Protein AF-A0A7C0V724-F1 (afdb_monomer_lite)

pLDDT: mean 87.98, std 12.03, range [35.66, 97.75]

Structure (mmCIF, N/CA/C/O backbone):
data_AF-A0A7C0V724-F1
#
_entry.id   AF-A0A7C0V724-F1
#
loop_
_atom_site.group_PDB
_atom_site.id
_atom_site.type_symbol
_atom_site.label_atom_id
_atom_site.label_alt_id
_atom_site.label_comp_id
_atom_site.label_asym_id
_atom_site.label_entity_id
_atom_site.label_seq_id
_atom_site.pdbx_PDB_ins_code
_atom_site.Cartn_x
_atom_site.Cartn_y
_atom_site.Cartn_z
_atom_site.occupancy
_atom_site.B_iso_or_equiv
_atom_site.auth_seq_id
_atom_site.auth_comp_id
_atom_site.auth_asym_id
_atom_site.auth_atom_id
_atom_site.pdbx_PDB_model_num
ATOM 1 N N . ALA A 1 1 ? -15.027 6.767 7.633 1.00 55.97 1 ALA A N 1
ATOM 2 C CA . ALA A 1 1 ? -15.268 7.762 6.544 1.00 55.97 1 ALA A CA 1
ATOM 3 C C . ALA A 1 1 ? -14.246 8.911 6.535 1.00 55.97 1 ALA A C 1
ATOM 5 O O . ALA A 1 1 ? -13.793 9.290 5.460 1.00 55.97 1 ALA A O 1
ATOM 6 N N . ALA A 1 2 ? -13.837 9.430 7.702 1.00 66.12 2 ALA A N 1
ATOM 7 C CA . ALA A 1 2 ? -12.858 10.520 7.811 1.00 66.12 2 ALA A CA 1
ATOM 8 C C . ALA A 1 2 ? -11.428 10.126 7.378 1.00 66.12 2 ALA A C 1
ATOM 10 O O . ALA A 1 2 ? -10.781 10.877 6.652 1.00 66.12 2 ALA A O 1
ATOM 11 N N . VAL A 1 3 ? -10.962 8.922 7.739 1.00 69.50 3 VAL A N 1
ATOM 12 C CA . VAL A 1 3 ? -9.601 8.444 7.414 1.00 69.50 3 VAL A CA 1
ATOM 13 C C . VAL A 1 3 ? -9.356 8.377 5.900 1.00 69.50 3 VAL A C 1
ATOM 15 O O . VAL A 1 3 ? -8.308 8.794 5.419 1.00 69.50 3 VAL A O 1
ATOM 18 N N . GLY A 1 4 ? -10.347 7.927 5.121 1.00 73.06 4 GLY A N 1
ATOM 19 C CA . GLY A 1 4 ? -10.232 7.847 3.661 1.00 73.06 4 GLY A CA 1
ATOM 20 C C . GLY A 1 4 ? -10.119 9.212 2.973 1.00 73.06 4 GLY A C 1
ATOM 21 O O . GLY A 1 4 ? -9.394 9.337 1.990 1.00 73.06 4 GLY A O 1
ATOM 22 N N . ALA A 1 5 ? -10.793 10.242 3.496 1.00 75.19 5 ALA A N 1
ATOM 23 C CA . ALA A 1 5 ? -10.682 11.606 2.979 1.00 75.19 5 ALA A CA 1
ATOM 24 C C . ALA A 1 5 ? -9.323 12.236 3.327 1.00 75.19 5 ALA A C 1
ATOM 26 O O . ALA A 1 5 ? -8.700 12.852 2.467 1.00 75.19 5 ALA A O 1
ATOM 27 N N . ALA A 1 6 ? -8.834 12.015 4.553 1.00 77.69 6 ALA A N 1
ATOM 28 C CA . ALA A 1 6 ? -7.514 12.475 4.987 1.00 77.69 6 ALA A CA 1
ATOM 29 C C . ALA A 1 6 ? -6.384 11.875 4.133 1.00 77.69 6 ALA A C 1
ATOM 31 O O . ALA A 1 6 ? -5.487 12.583 3.684 1.00 77.69 6 ALA A O 1
ATOM 32 N N . VAL A 1 7 ? -6.481 10.580 3.831 1.00 81.12 7 VAL A N 1
ATOM 33 C CA . VAL A 1 7 ? -5.558 9.870 2.936 1.00 81.12 7 VAL A CA 1
ATOM 34 C C . VAL A 1 7 ? -5.621 10.381 1.491 1.00 81.12 7 VAL A C 1
ATOM 36 O O . VAL A 1 7 ? -4.604 10.414 0.804 1.00 81.12 7 VAL A O 1
ATOM 39 N N . ALA A 1 8 ? -6.795 10.776 0.996 1.00 82.00 8 ALA A N 1
ATOM 40 C CA . ALA A 1 8 ? -6.938 11.260 -0.378 1.00 82.00 8 ALA A CA 1
ATOM 41 C C . ALA A 1 8 ? -6.328 12.658 -0.600 1.00 82.00 8 ALA A C 1
ATOM 43 O O . ALA A 1 8 ? -6.080 13.033 -1.744 1.00 82.00 8 ALA A O 1
ATOM 44 N N . ALA A 1 9 ? -6.089 13.415 0.473 1.00 83.25 9 ALA A N 1
ATOM 45 C CA . ALA A 1 9 ? -5.642 14.806 0.434 1.00 83.25 9 ALA A CA 1
ATOM 46 C C . ALA A 1 9 ? -4.200 14.996 0.942 1.00 83.25 9 ALA A C 1
ATOM 48 O O . ALA A 1 9 ? -3.864 16.067 1.450 1.00 83.25 9 ALA A O 1
ATOM 49 N N . LEU A 1 10 ? -3.344 13.970 0.831 1.00 88.62 10 LEU A N 1
ATOM 50 C CA . LEU A 1 10 ? -1.956 14.071 1.284 1.00 88.62 10 LEU A CA 1
ATOM 51 C C . LEU A 1 10 ? -1.182 15.139 0.487 1.00 88.62 10 LEU A C 1
ATOM 53 O O . LEU A 1 10 ? -1.082 15.035 -0.739 1.00 88.62 10 LEU A O 1
ATOM 57 N N . PRO A 1 11 ? -0.620 16.164 1.154 1.00 89.38 11 PRO A N 1
ATOM 58 C CA . PRO A 1 11 ? 0.046 17.266 0.475 1.00 89.38 11 PRO A CA 1
ATOM 59 C C . PRO A 1 11 ? 1.295 16.787 -0.272 1.00 89.38 11 PRO A C 1
ATOM 61 O O . PRO A 1 11 ? 2.055 15.954 0.213 1.00 89.38 11 PRO A O 1
ATOM 64 N N . GLY A 1 12 ? 1.511 17.323 -1.475 1.00 90.81 12 GLY A N 1
ATOM 65 C CA . GLY A 1 12 ? 2.670 16.980 -2.308 1.00 90.81 12 GLY A CA 1
ATOM 66 C C . GLY A 1 12 ? 2.597 15.609 -2.991 1.00 90.81 12 GLY A C 1
ATOM 67 O O . GLY A 1 12 ? 3.518 15.259 -3.726 1.00 90.81 12 GLY A O 1
ATOM 68 N N . LEU A 1 13 ? 1.510 14.851 -2.805 1.00 93.12 13 LEU A N 1
ATOM 69 C CA . LEU A 1 13 ? 1.315 13.534 -3.409 1.00 93.12 13 LEU A CA 1
ATOM 70 C C . LEU A 1 13 ? 0.062 13.500 -4.287 1.00 93.12 13 LEU A C 1
ATOM 72 O O . LEU A 1 13 ? -0.989 14.034 -3.945 1.00 93.12 13 LEU A O 1
ATOM 76 N N . VAL A 1 14 ? 0.164 12.813 -5.425 1.00 92.06 14 VAL A N 1
ATOM 77 C CA . VAL A 1 14 ? -1.004 12.446 -6.233 1.00 92.06 14 VAL A CA 1
ATOM 78 C C . VAL A 1 14 ? -1.480 11.079 -5.764 1.00 92.06 14 VAL A C 1
ATOM 80 O O . VAL A 1 14 ? -0.788 10.077 -5.952 1.00 92.06 14 VAL A O 1
ATOM 83 N N . VAL A 1 15 ? -2.658 11.039 -5.143 1.00 92.44 15 VAL A N 1
ATOM 84 C CA . VAL A 1 15 ? -3.236 9.814 -4.585 1.00 92.44 15 VAL A CA 1
ATOM 85 C C . VAL A 1 15 ? -4.332 9.288 -5.506 1.00 92.44 15 VAL A C 1
ATOM 87 O O . VAL A 1 15 ? -5.262 10.005 -5.871 1.00 92.44 15 VAL A O 1
ATOM 90 N N . HIS A 1 16 ? -4.242 8.008 -5.862 1.00 92.19 16 HIS A N 1
ATOM 91 C CA . HIS A 1 16 ? -5.256 7.313 -6.649 1.00 92.19 16 HIS A CA 1
ATOM 92 C C . HIS A 1 16 ? -5.981 6.289 -5.780 1.00 92.19 16 HIS A C 1
ATOM 94 O O . HIS A 1 16 ? -5.354 5.414 -5.185 1.00 92.19 16 HIS A O 1
ATOM 100 N N . ARG A 1 17 ? -7.315 6.356 -5.744 1.00 91.62 17 ARG A N 1
ATOM 101 C CA . ARG A 1 17 ? -8.135 5.318 -5.114 1.00 91.62 17 ARG A CA 1
ATOM 102 C C . ARG A 1 17 ? -8.372 4.187 -6.110 1.00 91.62 17 ARG A C 1
ATOM 104 O O . ARG A 1 17 ? -8.931 4.414 -7.179 1.00 91.62 17 ARG A O 1
ATOM 111 N N . THR A 1 18 ? -7.968 2.976 -5.747 1.00 92.75 18 THR A N 1
ATOM 112 C CA . THR A 1 18 ? -8.084 1.794 -6.606 1.00 92.75 18 THR A CA 1
ATOM 113 C C . THR A 1 18 ? -8.292 0.523 -5.788 1.00 92.75 18 THR A C 1
ATOM 115 O O . THR A 1 18 ? -8.004 0.496 -4.593 1.00 92.75 18 THR A O 1
ATOM 118 N N . THR A 1 19 ? -8.752 -0.539 -6.448 1.00 95.19 19 THR A N 1
ATOM 119 C CA . THR A 1 19 ? -8.662 -1.906 -5.932 1.00 95.19 19 THR A CA 1
ATOM 120 C C . THR A 1 19 ? -7.211 -2.387 -5.977 1.00 95.19 19 THR A C 1
ATOM 122 O O . THR A 1 19 ? -6.488 -2.136 -6.951 1.00 95.19 19 THR A O 1
ATOM 125 N N . VAL A 1 20 ? -6.812 -3.092 -4.921 1.00 94.69 20 VAL A N 1
ATOM 126 C CA . VAL A 1 20 ? -5.490 -3.693 -4.725 1.00 94.69 20 VAL A CA 1
ATOM 127 C C . VAL A 1 20 ? -5.700 -5.162 -4.372 1.00 94.69 20 VAL A C 1
ATOM 129 O O . VAL A 1 20 ? -6.619 -5.465 -3.608 1.00 94.69 20 VAL A O 1
ATOM 132 N N . TRP A 1 21 ? -4.892 -6.066 -4.929 1.00 94.81 21 TRP A N 1
ATOM 133 C CA . TRP A 1 21 ? -4.880 -7.463 -4.487 1.00 94.81 21 TRP A CA 1
ATOM 134 C C . TRP A 1 21 ? -3.662 -7.730 -3.599 1.00 94.81 21 TRP A C 1
ATOM 136 O O . TRP A 1 21 ? -2.567 -7.252 -3.887 1.00 94.81 21 TRP A O 1
ATOM 146 N N . THR A 1 22 ? -3.842 -8.544 -2.561 1.00 94.56 22 THR A N 1
ATOM 147 C CA . THR A 1 22 ? -2.742 -9.006 -1.705 1.00 94.56 22 THR A CA 1
ATOM 148 C C . THR A 1 22 ? -2.277 -10.397 -2.140 1.00 94.56 22 THR A C 1
ATOM 150 O O . THR A 1 22 ? -3.105 -11.253 -2.462 1.00 94.56 22 THR A O 1
ATOM 153 N N . THR A 1 23 ? -0.969 -10.641 -2.157 1.00 92.69 23 THR A N 1
ATOM 154 C CA . THR A 1 23 ? -0.357 -11.950 -2.443 1.00 92.69 23 THR A CA 1
ATOM 155 C C . THR A 1 23 ? 0.555 -12.405 -1.299 1.00 92.69 23 THR A C 1
ATOM 157 O O . THR A 1 23 ? 1.001 -11.603 -0.496 1.00 92.69 23 THR A O 1
ATOM 160 N N . ASP A 1 24 ? 0.840 -13.702 -1.207 1.00 87.50 24 ASP A N 1
ATOM 161 C CA . ASP A 1 24 ? 1.640 -14.302 -0.128 1.00 87.50 24 ASP A CA 1
ATOM 162 C C . ASP A 1 24 ? 3.155 -14.073 -0.274 1.00 87.50 24 ASP A C 1
ATOM 164 O O . ASP A 1 24 ? 3.892 -14.150 0.706 1.00 87.50 24 ASP A O 1
ATOM 168 N N . ALA A 1 25 ? 3.633 -13.836 -1.499 1.00 82.94 25 ALA A N 1
ATOM 169 C CA . ALA A 1 25 ? 5.052 -13.677 -1.802 1.00 82.94 25 ALA A CA 1
ATOM 170 C C . ALA A 1 25 ? 5.296 -12.917 -3.116 1.00 82.94 25 ALA A C 1
ATOM 172 O O . ALA A 1 25 ? 4.453 -12.938 -4.016 1.00 82.94 25 ALA A O 1
ATOM 173 N N . VAL A 1 26 ? 6.499 -12.342 -3.245 1.00 75.81 26 VAL A N 1
ATOM 174 C CA . VAL A 1 26 ? 7.028 -11.770 -4.496 1.00 75.81 26 VAL A CA 1
ATOM 175 C C . VAL A 1 26 ? 7.118 -12.856 -5.580 1.00 75.81 26 VAL A C 1
ATOM 177 O O . VAL A 1 26 ? 7.364 -14.026 -5.278 1.00 75.81 26 VAL A O 1
ATOM 180 N N . PHE A 1 27 ? 6.954 -12.470 -6.848 1.00 76.00 27 PHE A N 1
ATOM 181 C CA . PHE A 1 27 ? 7.003 -13.336 -8.040 1.00 76.00 27 PHE A CA 1
ATOM 182 C C . PHE A 1 27 ? 5.816 -14.298 -8.185 1.00 76.00 27 PHE A C 1
ATOM 184 O O . PHE A 1 27 ? 5.830 -15.215 -9.013 1.00 76.00 27 PHE A O 1
ATOM 191 N N . ARG A 1 28 ? 4.746 -14.082 -7.417 1.00 78.88 28 ARG A N 1
ATOM 192 C CA . ARG A 1 28 ? 3.464 -14.791 -7.561 1.00 78.88 28 ARG A CA 1
ATOM 193 C C . ARG A 1 28 ? 2.537 -14.132 -8.589 1.00 78.88 28 ARG A C 1
ATOM 195 O O . ARG A 1 28 ? 1.470 -14.683 -8.899 1.00 78.88 28 ARG A O 1
ATOM 202 N N . GLU A 1 29 ? 2.951 -12.999 -9.148 1.00 79.00 29 GLU A N 1
ATOM 203 C CA . GLU A 1 29 ? 2.278 -12.196 -10.170 1.00 79.00 29 GLU A CA 1
ATOM 204 C C . GLU A 1 29 ? 2.438 -12.819 -11.564 1.00 79.00 29 GLU A C 1
ATOM 206 O O . GLU A 1 29 ? 3.012 -12.250 -12.491 1.00 79.00 29 GLU A O 1
ATOM 211 N N . THR A 1 30 ? 1.933 -14.038 -11.738 1.00 86.62 30 THR A N 1
ATOM 212 C CA . THR A 1 30 ? 1.929 -14.669 -13.065 1.00 86.62 30 THR A CA 1
ATOM 213 C C . THR A 1 30 ? 0.994 -13.910 -14.018 1.00 86.62 30 THR A C 1
ATOM 215 O O . THR A 1 30 ? -0.052 -13.433 -13.570 1.00 86.62 30 THR A O 1
ATOM 218 N N . PRO A 1 31 ? 1.268 -13.857 -15.338 1.00 87.31 31 PRO A N 1
ATOM 219 C CA . PRO A 1 31 ? 0.403 -13.163 -16.300 1.00 87.31 31 PRO A CA 1
ATOM 220 C C . PRO A 1 31 ? -1.070 -13.572 -16.220 1.00 87.31 31 PRO A C 1
ATOM 222 O O . PRO A 1 31 ? -1.954 -12.724 -16.282 1.00 87.31 31 PRO A O 1
ATOM 225 N N . ARG A 1 32 ? -1.342 -14.866 -15.995 1.00 89.88 32 ARG A N 1
ATOM 226 C CA . ARG A 1 32 ? -2.703 -15.386 -15.808 1.00 89.88 32 ARG A CA 1
ATOM 227 C C . ARG A 1 32 ? -3.381 -14.817 -14.558 1.00 89.88 32 ARG A C 1
ATOM 229 O O . ARG A 1 32 ? -4.552 -14.459 -14.624 1.00 89.88 32 ARG A O 1
ATOM 236 N N . ARG A 1 33 ? -2.672 -14.744 -13.425 1.00 89.62 33 ARG A N 1
ATOM 237 C CA . ARG A 1 33 ? -3.200 -14.135 -12.192 1.00 89.62 33 ARG A CA 1
ATOM 238 C C . ARG A 1 33 ? -3.414 -12.639 -12.368 1.00 89.62 33 ARG A C 1
ATOM 240 O O . ARG A 1 33 ? -4.470 -12.149 -11.990 1.00 89.62 33 ARG A O 1
ATOM 247 N N . MET A 1 34 ? -2.451 -11.945 -12.973 1.00 89.69 34 MET A N 1
ATOM 248 C CA . MET A 1 34 ? -2.577 -10.515 -13.243 1.00 89.69 34 MET A CA 1
ATOM 249 C C . MET A 1 34 ? -3.815 -10.224 -14.092 1.00 89.69 34 MET A C 1
ATOM 251 O O . MET A 1 34 ? -4.638 -9.415 -13.682 1.00 89.69 34 MET A O 1
ATOM 255 N N . ALA A 1 35 ? -3.996 -10.939 -15.209 1.00 91.06 35 ALA A N 1
ATOM 256 C CA . ALA A 1 35 ? -5.185 -10.809 -16.052 1.00 91.06 35 ALA A CA 1
ATOM 257 C C . ALA A 1 35 ? -6.468 -11.082 -15.257 1.00 91.06 35 ALA A C 1
ATOM 259 O O . ALA A 1 35 ? -7.377 -10.263 -15.255 1.00 91.06 35 ALA A O 1
ATOM 260 N N . HIS A 1 36 ? -6.509 -12.173 -14.485 1.00 93.50 36 HIS A N 1
ATOM 261 C CA . HIS A 1 36 ? -7.669 -12.483 -13.653 1.00 93.50 36 HIS A CA 1
ATOM 262 C C . HIS A 1 36 ? -8.036 -11.338 -12.698 1.00 93.50 36 HIS A C 1
ATOM 264 O O . HIS A 1 36 ? -9.199 -10.938 -12.658 1.00 93.50 36 HIS A O 1
ATOM 270 N N . PHE A 1 37 ? -7.072 -10.788 -11.955 1.00 94.12 37 PHE A N 1
ATOM 271 C CA . PHE A 1 37 ? -7.362 -9.737 -10.983 1.00 94.12 37 PHE A CA 1
ATOM 272 C C . PHE A 1 37 ? -7.662 -8.374 -11.615 1.00 94.12 37 PHE A C 1
ATOM 274 O O . PHE A 1 37 ? -8.535 -7.651 -11.128 1.00 94.12 37 PHE A O 1
ATOM 281 N N . VAL A 1 38 ? -6.978 -8.031 -12.705 1.00 92.81 38 VAL A N 1
ATOM 282 C CA . VAL A 1 38 ? -7.244 -6.802 -13.461 1.00 92.81 38 VAL A CA 1
ATOM 283 C C . VAL A 1 38 ? -8.628 -6.872 -14.104 1.00 92.81 38 VAL A C 1
ATOM 285 O O . VAL A 1 38 ? -9.425 -5.961 -13.912 1.00 92.81 38 VAL A O 1
ATOM 288 N N . ASP A 1 39 ? -8.957 -7.958 -14.799 1.00 94.44 39 ASP A N 1
ATOM 289 C CA . ASP A 1 39 ? -10.196 -8.044 -15.576 1.00 94.44 39 ASP A CA 1
ATOM 290 C C . ASP A 1 39 ? -11.416 -8.250 -14.669 1.00 94.44 39 ASP A C 1
ATOM 292 O O . ASP A 1 39 ? -12.433 -7.573 -14.825 1.00 94.44 39 ASP A O 1
ATOM 296 N N . THR A 1 40 ? -11.302 -9.131 -13.669 1.00 96.06 40 THR A N 1
ATOM 297 C CA . THR A 1 40 ? -12.431 -9.504 -12.795 1.00 96.06 40 THR A CA 1
ATOM 298 C C . THR A 1 40 ? -12.684 -8.468 -11.702 1.00 96.06 40 THR A C 1
ATOM 300 O O . THR A 1 40 ? -13.834 -8.176 -11.386 1.00 96.06 40 THR A O 1
ATOM 303 N N . TYR A 1 41 ? -11.620 -7.906 -11.116 1.00 94.62 41 TYR A N 1
ATOM 304 C CA . TYR A 1 41 ? -11.716 -7.049 -9.926 1.00 94.62 41 TYR A CA 1
ATOM 305 C C . TYR A 1 41 ? -11.241 -5.613 -10.164 1.00 94.62 41 TYR A C 1
ATOM 307 O O . TYR A 1 41 ? -11.242 -4.807 -9.230 1.00 94.62 41 TYR A O 1
ATOM 315 N N . GLN A 1 42 ? -10.835 -5.275 -11.395 1.00 95.12 42 GLN A N 1
ATOM 316 C CA . GLN A 1 42 ? -10.321 -3.947 -11.753 1.00 95.12 42 GLN A CA 1
ATOM 317 C C . GLN A 1 42 ? -9.132 -3.523 -10.877 1.00 95.12 42 GLN A C 1
ATOM 319 O O . GLN A 1 42 ? -8.914 -2.334 -10.632 1.00 95.12 42 GLN A O 1
ATOM 324 N N . ALA A 1 43 ? -8.356 -4.499 -10.392 1.00 94.69 43 ALA A N 1
ATOM 325 C CA . ALA A 1 43 ? -7.193 -4.247 -9.558 1.00 94.69 43 ALA A CA 1
ATOM 326 C C . ALA A 1 43 ? -6.098 -3.526 -10.358 1.00 94.69 43 ALA A C 1
ATOM 328 O O . ALA A 1 43 ? -5.825 -3.868 -11.508 1.00 94.69 43 ALA A O 1
ATOM 329 N N . ARG A 1 44 ? -5.467 -2.515 -9.748 1.00 94.38 44 ARG A N 1
ATOM 330 C CA . ARG A 1 44 ? -4.391 -1.722 -10.382 1.00 94.38 44 ARG A CA 1
ATOM 331 C C . ARG A 1 44 ? -3.053 -1.812 -9.659 1.00 94.38 44 ARG A C 1
ATOM 333 O O . ARG A 1 44 ? -2.071 -1.270 -10.158 1.00 94.38 44 ARG A O 1
ATOM 340 N N . ALA A 1 45 ? -3.013 -2.482 -8.513 1.00 94.44 45 ALA A N 1
ATOM 341 C CA . ALA A 1 45 ? -1.798 -2.709 -7.748 1.00 94.44 45 ALA A CA 1
ATOM 342 C C . ALA A 1 45 ? -1.847 -4.061 -7.030 1.00 94.44 45 ALA A C 1
ATOM 344 O O . ALA A 1 45 ? -2.923 -4.625 -6.805 1.00 94.44 45 ALA A O 1
ATOM 345 N N . VAL A 1 46 ? -0.658 -4.533 -6.672 1.00 94.25 46 VAL A N 1
ATOM 346 C CA . VAL A 1 46 ? -0.404 -5.739 -5.891 1.00 94.25 46 VAL A CA 1
ATOM 347 C C . VAL A 1 46 ? 0.577 -5.416 -4.775 1.00 94.25 46 VAL A C 1
ATOM 349 O O . VAL A 1 46 ? 1.517 -4.651 -4.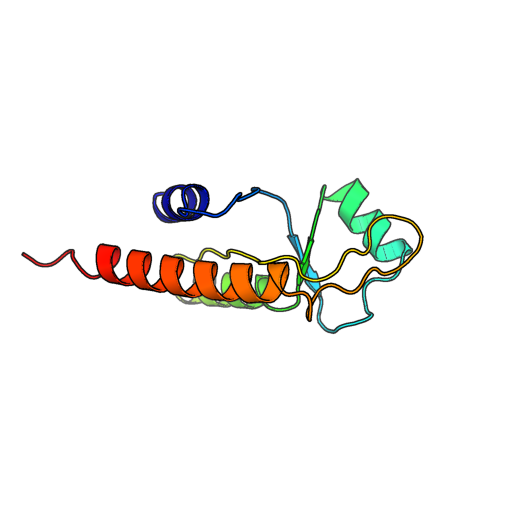983 1.00 94.25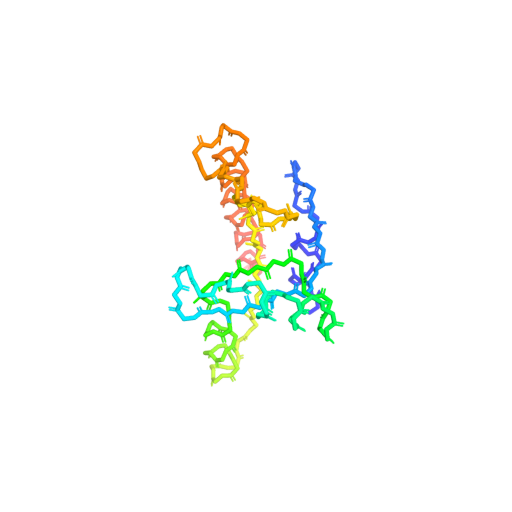 46 VAL A O 1
ATOM 352 N N . GLU A 1 47 ? 0.337 -5.992 -3.605 1.00 94.81 47 GLU A N 1
ATOM 353 C CA . GLU A 1 47 ? 1.191 -5.922 -2.414 1.00 94.81 47 GLU A CA 1
ATOM 354 C C . GLU A 1 47 ? 1.015 -7.208 -1.580 1.00 94.81 47 GLU A C 1
ATOM 356 O O . GLU A 1 47 ? 0.375 -8.149 -2.059 1.00 94.81 47 GLU A O 1
ATOM 361 N N . MET A 1 48 ? 1.609 -7.312 -0.389 1.00 95.44 48 MET A N 1
ATOM 362 C CA . MET A 1 48 ? 1.718 -8.580 0.348 1.00 95.44 48 MET A CA 1
ATOM 363 C C . MET A 1 48 ? 1.181 -8.542 1.795 1.00 95.44 48 MET A C 1
ATOM 365 O O . MET A 1 48 ? 1.244 -9.546 2.502 1.00 95.44 48 MET A O 1
ATOM 369 N N . GLU A 1 49 ? 0.609 -7.429 2.256 1.00 94.81 49 GLU A N 1
ATOM 370 C CA . GLU A 1 49 ? 0.370 -7.146 3.676 1.00 94.81 49 GLU A CA 1
ATOM 371 C C . GLU A 1 49 ? -1.057 -6.664 4.019 1.00 94.81 49 GLU A C 1
ATOM 373 O O . GLU A 1 49 ? -1.580 -6.976 5.094 1.00 94.81 49 GLU A O 1
ATOM 378 N N . VAL A 1 50 ? -1.722 -5.904 3.146 1.00 95.31 50 VAL A N 1
ATOM 379 C CA . VAL A 1 50 ? -2.926 -5.123 3.482 1.00 95.31 50 VAL A CA 1
ATOM 380 C C . VAL A 1 50 ? -4.114 -6.009 3.841 1.00 95.31 50 VAL A C 1
ATOM 382 O O . VAL A 1 50 ? -4.826 -5.694 4.793 1.00 95.31 50 VAL A O 1
ATOM 385 N N . SER A 1 51 ? -4.338 -7.132 3.149 1.00 95.19 51 SER A N 1
ATOM 386 C CA . SER A 1 51 ? -5.452 -8.027 3.509 1.00 95.19 51 SER A CA 1
ATOM 387 C C . SER A 1 51 ? -5.317 -8.608 4.923 1.00 95.19 51 SER A C 1
ATOM 389 O O . SER A 1 51 ? -6.324 -8.729 5.624 1.00 95.19 51 SER A O 1
ATOM 391 N N . ALA A 1 52 ? -4.091 -8.891 5.378 1.00 95.12 52 ALA A N 1
ATOM 392 C CA . ALA A 1 52 ? -3.833 -9.368 6.734 1.00 95.12 52 ALA A CA 1
ATOM 393 C C . ALA A 1 52 ? -4.105 -8.269 7.774 1.00 95.12 52 ALA A C 1
ATOM 395 O O . ALA A 1 52 ? -4.758 -8.530 8.786 1.00 95.12 52 ALA A O 1
ATOM 396 N N . LEU A 1 53 ? -3.684 -7.028 7.495 1.00 94.56 53 LEU A N 1
ATOM 397 C CA . LEU A 1 53 ? -4.003 -5.866 8.334 1.00 94.56 53 LEU A CA 1
ATOM 398 C C . LEU A 1 53 ? -5.516 -5.627 8.432 1.00 94.56 53 LEU A C 1
ATOM 400 O O . LEU A 1 53 ? -6.030 -5.418 9.529 1.00 94.56 53 LEU A O 1
ATOM 404 N N . CYS A 1 54 ? -6.242 -5.715 7.315 1.00 94.62 54 CYS A N 1
ATOM 405 C CA . CYS A 1 54 ? -7.702 -5.598 7.292 1.00 94.62 54 CYS A CA 1
ATOM 406 C C . CYS A 1 54 ? -8.390 -6.697 8.112 1.00 94.62 54 CYS A C 1
ATOM 408 O O . CYS A 1 54 ? -9.318 -6.405 8.866 1.00 94.62 54 CYS A O 1
ATOM 410 N N . ALA A 1 55 ? -7.928 -7.946 8.003 1.00 96.50 55 ALA A N 1
ATOM 411 C CA . ALA A 1 55 ? -8.462 -9.055 8.789 1.00 96.50 55 ALA A CA 1
ATOM 412 C C . ALA A 1 55 ? -8.227 -8.852 10.296 1.00 96.50 55 ALA A C 1
ATOM 414 O O . ALA A 1 55 ? -9.153 -9.014 11.092 1.00 96.50 55 ALA A O 1
ATOM 415 N N . ALA A 1 56 ? -7.019 -8.436 10.691 1.00 97.31 56 ALA A N 1
ATOM 416 C CA . ALA A 1 56 ? -6.702 -8.129 12.084 1.00 97.31 56 ALA A CA 1
ATOM 417 C C . ALA A 1 56 ? -7.542 -6.957 12.621 1.00 97.31 56 ALA A C 1
ATOM 419 O O . ALA A 1 56 ? -8.090 -7.046 13.717 1.00 97.31 56 ALA A O 1
ATOM 420 N N . ALA A 1 57 ? -7.702 -5.889 11.836 1.00 95.25 57 ALA A N 1
ATOM 421 C CA . ALA A 1 57 ? -8.505 -4.730 12.213 1.00 95.25 57 ALA A CA 1
ATOM 422 C C . ALA A 1 57 ? -9.984 -5.090 12.430 1.00 95.25 57 ALA A C 1
ATOM 424 O O . ALA A 1 57 ? -10.585 -4.655 13.411 1.00 95.25 57 ALA A O 1
ATOM 425 N N . ALA A 1 58 ? -10.543 -5.948 11.569 1.00 96.25 58 ALA A N 1
ATOM 426 C CA . ALA A 1 58 ? -11.905 -6.453 11.716 1.00 96.25 58 ALA A CA 1
ATOM 427 C C . ALA A 1 58 ? -12.087 -7.279 13.000 1.00 96.25 58 ALA A C 1
ATOM 429 O O . ALA A 1 58 ? -13.096 -7.122 13.685 1.00 96.25 58 ALA A O 1
ATOM 430 N N . LEU A 1 59 ? -11.106 -8.117 13.356 1.00 97.75 59 LEU A N 1
ATOM 431 C CA . LEU A 1 59 ? -11.127 -8.893 14.603 1.00 97.75 59 LEU A CA 1
ATOM 432 C C . LEU A 1 59 ? -11.000 -8.009 15.850 1.00 97.75 59 LEU A C 1
ATOM 434 O O . LEU A 1 59 ? -11.608 -8.305 16.875 1.00 97.75 59 LEU A O 1
ATOM 438 N N . LEU A 1 60 ? -10.215 -6.935 15.766 1.00 97.12 60 LEU A N 1
ATOM 439 C CA . LEU A 1 60 ? -9.974 -6.005 16.871 1.00 97.12 60 LEU A CA 1
ATOM 440 C C . LEU A 1 60 ? -11.025 -4.888 16.970 1.00 97.12 60 LEU A C 1
ATOM 442 O O . LEU A 1 60 ? -11.007 -4.128 17.934 1.00 97.12 60 LEU A O 1
ATOM 446 N N . GLY A 1 61 ? -11.926 -4.766 15.991 1.00 95.25 61 GLY A N 1
ATOM 447 C CA . GLY A 1 61 ? -12.931 -3.703 15.945 1.00 95.25 61 GLY A CA 1
ATOM 448 C C . GLY A 1 61 ? -12.3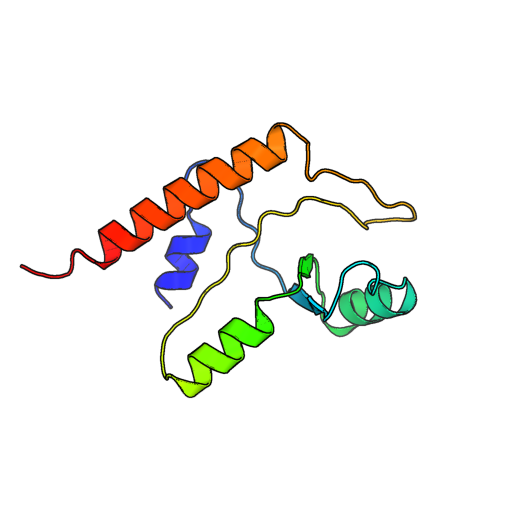42 -2.300 15.750 1.00 95.25 61 GLY A C 1
ATOM 449 O O . GLY A 1 61 ? -12.919 -1.330 16.236 1.00 95.25 61 GLY A O 1
ATOM 450 N N . VAL A 1 62 ? -11.198 -2.181 15.066 1.00 91.62 62 VAL A N 1
ATOM 451 C CA . VAL A 1 62 ? -10.517 -0.898 14.811 1.00 91.62 62 VAL A CA 1
ATOM 452 C C . VAL A 1 62 ? -10.621 -0.487 13.342 1.00 91.62 62 VAL A C 1
ATOM 454 O O . VAL A 1 62 ? -10.693 -1.330 12.448 1.00 91.62 62 VAL A O 1
ATOM 457 N N . GLU A 1 63 ? -10.618 0.820 13.070 1.00 88.31 63 GLU A N 1
ATOM 458 C CA . GLU A 1 63 ? -10.537 1.328 11.697 1.00 88.31 63 GLU A CA 1
ATOM 459 C C . GLU A 1 63 ? -9.112 1.173 11.144 1.00 88.31 63 GLU A C 1
ATOM 461 O O . GLU A 1 63 ? -8.125 1.434 11.833 1.00 88.31 63 GLU A O 1
ATOM 466 N N . VAL A 1 64 ? -9.001 0.797 9.869 1.00 89.00 64 VAL A N 1
ATOM 467 C CA . VAL A 1 64 ? -7.725 0.718 9.151 1.00 89.00 64 VAL A CA 1
ATOM 468 C C . VAL A 1 64 ? -7.854 1.335 7.763 1.00 89.00 64 VAL A C 1
ATOM 470 O O . VAL A 1 64 ? -8.892 1.237 7.106 1.00 89.00 64 VAL A O 1
ATOM 473 N N . ALA A 1 65 ? -6.779 1.971 7.308 1.00 89.19 65 ALA A N 1
ATOM 474 C CA . ALA A 1 65 ? -6.620 2.443 5.943 1.00 89.19 65 ALA A CA 1
ATOM 475 C C . ALA A 1 65 ? -5.181 2.196 5.485 1.00 89.19 65 ALA A C 1
ATOM 477 O O . ALA A 1 65 ? -4.256 2.213 6.295 1.00 89.19 65 ALA A O 1
ATOM 478 N N . ALA A 1 66 ? -5.000 1.990 4.183 1.00 90.69 66 ALA A N 1
ATOM 479 C CA . ALA A 1 66 ? -3.694 1.787 3.576 1.00 90.69 66 ALA A CA 1
ATOM 480 C C . ALA A 1 66 ? -3.456 2.816 2.469 1.00 90.69 66 ALA A C 1
ATOM 482 O O . ALA A 1 66 ? -4.345 3.097 1.662 1.00 90.69 66 ALA A O 1
ATOM 483 N N . VAL A 1 67 ? -2.234 3.343 2.422 1.00 92.81 67 VAL A N 1
ATOM 484 C CA . VAL A 1 67 ? -1.715 4.155 1.317 1.00 92.81 67 VAL A CA 1
ATOM 485 C C . VAL A 1 67 ? -0.460 3.474 0.820 1.00 92.81 67 VAL A C 1
ATOM 487 O O . VAL A 1 67 ? 0.451 3.211 1.600 1.00 92.81 67 VAL A O 1
ATOM 490 N N . LEU A 1 68 ? -0.424 3.168 -0.471 1.00 94.38 68 LEU A N 1
ATOM 491 C CA . LEU A 1 68 ? 0.633 2.362 -1.063 1.00 94.38 68 LEU A CA 1
ATOM 492 C C . LEU A 1 68 ? 1.413 3.202 -2.067 1.00 94.38 68 LEU A C 1
ATOM 494 O O . LEU A 1 68 ? 0.844 3.737 -3.020 1.00 94.38 68 LEU A O 1
ATOM 498 N N . ALA A 1 69 ? 2.725 3.297 -1.869 1.00 95.19 69 ALA A N 1
ATOM 499 C CA . ALA A 1 69 ? 3.625 3.824 -2.882 1.00 95.19 69 ALA A CA 1
ATOM 500 C C . ALA A 1 69 ? 3.942 2.707 -3.885 1.00 95.19 69 ALA A C 1
ATOM 502 O O . ALA A 1 69 ? 4.452 1.654 -3.508 1.00 95.19 69 ALA A O 1
ATOM 503 N N . VAL A 1 70 ? 3.661 2.936 -5.168 1.00 94.06 70 VAL A N 1
ATOM 504 C CA . VAL A 1 70 ? 3.950 1.963 -6.232 1.00 94.06 70 VAL A CA 1
ATOM 505 C C . VAL A 1 70 ? 5.406 2.112 -6.674 1.00 94.06 70 VAL A C 1
ATOM 507 O O . VAL A 1 70 ? 5.779 3.146 -7.233 1.00 94.06 70 VAL A O 1
ATOM 510 N N . SER A 1 71 ? 6.226 1.090 -6.419 1.00 94.19 71 SER A N 1
ATOM 511 C CA . SER A 1 71 ? 7.633 1.041 -6.835 1.00 94.19 71 SER A CA 1
ATOM 512 C C . SER A 1 71 ? 7.786 0.595 -8.278 1.00 94.19 71 SER A C 1
ATOM 514 O O . SER A 1 71 ? 8.376 1.297 -9.096 1.00 94.19 71 SER A O 1
ATOM 516 N N . ASP A 1 72 ? 7.243 -0.575 -8.582 1.00 93.12 72 ASP A N 1
ATOM 517 C CA . ASP A 1 72 ? 7.512 -1.296 -9.809 1.00 93.12 72 ASP A CA 1
ATOM 518 C C . ASP A 1 72 ? 6.272 -1.321 -10.691 1.00 93.12 72 ASP A C 1
ATOM 520 O O . ASP A 1 72 ? 5.140 -1.407 -10.213 1.00 93.12 72 ASP A O 1
ATOM 524 N N . SER A 1 73 ? 6.485 -1.275 -12.004 1.00 92.00 73 SER A N 1
ATOM 525 C CA . SER A 1 73 ? 5.403 -1.461 -12.962 1.00 92.00 73 SER A CA 1
ATOM 526 C C . SER A 1 73 ? 5.508 -2.822 -13.633 1.00 92.00 73 SER A C 1
ATOM 528 O O . SER A 1 73 ? 6.502 -3.143 -14.288 1.00 92.00 73 SER A O 1
ATOM 530 N N . LEU A 1 74 ? 4.435 -3.597 -13.503 1.00 87.50 74 LEU A N 1
ATOM 531 C CA . LEU A 1 74 ? 4.186 -4.814 -14.273 1.00 87.50 74 LEU A CA 1
ATOM 532 C C . LEU A 1 74 ? 3.266 -4.541 -15.476 1.00 87.50 74 LEU A C 1
ATOM 534 O O . LEU A 1 74 ? 2.761 -5.468 -16.102 1.00 87.50 74 LEU A O 1
ATOM 538 N N . SER A 1 75 ? 3.024 -3.267 -15.813 1.00 82.44 75 SER A N 1
ATOM 539 C CA . SER A 1 75 ? 2.180 -2.910 -16.952 1.00 82.44 75 SER A CA 1
ATOM 540 C C . SER A 1 75 ? 2.861 -3.285 -18.271 1.00 82.44 75 SER A C 1
ATOM 542 O O . SER A 1 75 ? 3.974 -2.828 -18.555 1.00 82.44 75 SER A O 1
ATOM 544 N N . GLY A 1 76 ? 2.162 -4.039 -19.117 1.00 80.56 76 GLY A N 1
ATOM 545 C CA . GLY A 1 76 ? 2.662 -4.469 -20.420 1.00 80.56 76 GLY A CA 1
ATOM 546 C C . GLY A 1 76 ? 3.396 -5.808 -20.355 1.00 80.56 76 GLY A C 1
ATOM 547 O O . GLY A 1 76 ? 3.032 -6.690 -19.588 1.00 80.56 76 GLY A O 1
ATOM 548 N N . ASN A 1 77 ? 4.409 -5.986 -21.204 1.00 80.12 77 ASN A N 1
ATOM 549 C CA . ASN A 1 77 ? 5.091 -7.274 -21.392 1.00 80.12 77 ASN A CA 1
ATOM 550 C C . ASN A 1 77 ? 6.405 -7.425 -20.608 1.00 80.12 77 ASN A C 1
ATOM 552 O O . ASN A 1 77 ? 7.062 -8.457 -20.727 1.00 80.12 77 ASN A O 1
ATOM 556 N N . ARG A 1 78 ? 6.832 -6.400 -19.862 1.00 84.12 78 ARG A N 1
ATOM 557 C CA . ARG A 1 78 ? 8.105 -6.399 -19.131 1.00 84.12 78 ARG A CA 1
ATOM 558 C C . ARG A 1 78 ? 7.961 -5.727 -17.776 1.00 84.12 78 ARG A C 1
ATOM 560 O O . ARG A 1 78 ? 7.352 -4.664 -17.680 1.00 84.12 78 ARG A O 1
ATOM 567 N N . TRP A 1 79 ? 8.604 -6.318 -16.774 1.00 88.69 79 TRP A N 1
ATOM 568 C CA . TRP A 1 79 ? 8.792 -5.704 -15.465 1.00 88.69 79 TRP A CA 1
ATOM 569 C C . TRP A 1 79 ? 9.688 -4.469 -15.585 1.00 88.69 79 TRP A C 1
ATOM 571 O O . TRP A 1 79 ? 10.750 -4.506 -16.212 1.00 88.69 79 TRP A O 1
ATOM 581 N N . ARG A 1 80 ? 9.234 -3.363 -15.000 1.00 92.75 80 ARG A N 1
ATOM 582 C CA . ARG A 1 80 ? 9.974 -2.109 -14.881 1.00 92.75 80 ARG A CA 1
ATOM 583 C C . ARG A 1 80 ? 10.239 -1.847 -13.397 1.00 92.75 80 ARG A C 1
ATOM 585 O O . ARG A 1 80 ? 9.332 -1.349 -12.724 1.00 92.75 80 ARG A O 1
ATOM 592 N N . PRO A 1 81 ? 11.433 -2.188 -12.884 1.00 93.31 81 PRO A N 1
ATOM 593 C CA . PRO A 1 81 ? 11.771 -1.927 -11.495 1.00 93.31 81 PRO A CA 1
ATOM 594 C C . PRO A 1 81 ? 11.912 -0.420 -11.266 1.00 93.31 81 PRO A C 1
ATOM 596 O O . PRO A 1 81 ? 12.527 0.289 -12.066 1.00 93.31 81 PRO A O 1
ATOM 599 N N . GLY A 1 82 ? 11.343 0.068 -10.171 1.00 95.19 82 GLY A N 1
ATOM 600 C CA . GLY A 1 82 ? 11.396 1.472 -9.773 1.00 95.19 82 GLY A CA 1
ATOM 601 C C . GLY A 1 82 ? 11.675 1.681 -8.285 1.00 95.19 82 GLY A C 1
ATOM 602 O O . GLY A 1 82 ? 11.835 2.826 -7.861 1.00 95.19 82 GLY A O 1
ATOM 603 N N . PHE A 1 83 ? 11.819 0.604 -7.506 1.00 93.00 83 PHE A N 1
ATOM 604 C CA . PHE A 1 83 ? 12.062 0.655 -6.059 1.00 93.00 83 PHE A CA 1
ATOM 605 C C . PHE A 1 83 ? 13.277 1.501 -5.636 1.00 93.00 83 PHE A C 1
ATOM 607 O O . PHE A 1 83 ? 13.248 2.157 -4.600 1.00 93.00 83 PHE A O 1
ATOM 614 N N . ALA A 1 84 ? 14.346 1.525 -6.436 1.00 94.31 84 ALA A N 1
ATOM 615 C CA . ALA A 1 84 ? 15.550 2.308 -6.137 1.00 94.31 84 ALA A CA 1
ATOM 616 C C . ALA A 1 84 ? 15.556 3.708 -6.781 1.00 94.31 84 ALA A C 1
ATOM 618 O O . ALA A 1 84 ? 16.549 4.428 -6.693 1.00 94.31 84 ALA A O 1
ATOM 619 N N . THR A 1 85 ? 14.483 4.103 -7.472 1.00 97.06 85 THR A N 1
ATOM 620 C CA . THR A 1 85 ? 14.458 5.393 -8.172 1.00 97.06 85 THR A CA 1
ATOM 621 C C . THR A 1 85 ? 14.346 6.554 -7.181 1.00 97.06 85 THR A C 1
ATOM 623 O O . THR A 1 85 ? 13.593 6.446 -6.210 1.00 97.06 85 THR A O 1
ATOM 626 N N . PRO A 1 86 ? 15.002 7.705 -7.438 1.00 96.88 86 PRO A N 1
ATOM 627 C CA . PRO A 1 86 ? 14.884 8.882 -6.573 1.00 96.88 86 PRO A CA 1
ATOM 628 C C . PRO A 1 86 ? 13.430 9.301 -6.330 1.00 96.88 86 PRO A C 1
ATOM 630 O O . PRO A 1 86 ? 13.054 9.609 -5.205 1.00 96.88 86 PRO A O 1
ATOM 633 N N . ARG A 1 87 ? 12.582 9.213 -7.365 1.00 94.94 87 ARG A N 1
ATOM 634 C CA . ARG A 1 87 ? 11.142 9.486 -7.266 1.00 94.94 87 ARG A CA 1
ATOM 635 C C . ARG A 1 87 ? 10.453 8.607 -6.222 1.00 94.94 87 ARG A C 1
ATOM 637 O O . ARG A 1 87 ? 9.663 9.120 -5.433 1.00 94.94 87 ARG A O 1
ATOM 644 N N . PHE A 1 88 ? 10.704 7.298 -6.236 1.00 96.50 88 PHE A N 1
ATOM 645 C CA . PHE A 1 88 ? 10.076 6.379 -5.287 1.00 96.50 88 PHE A CA 1
ATOM 646 C C . PHE A 1 88 ? 10.587 6.604 -3.862 1.00 96.50 88 PHE A C 1
ATOM 648 O O . PHE A 1 88 ? 9.791 6.639 -2.924 1.00 96.50 88 PHE A O 1
ATOM 655 N N . LEU A 1 89 ? 11.898 6.812 -3.703 1.00 96.69 89 LEU A N 1
ATOM 656 C CA . LEU A 1 89 ? 12.505 7.091 -2.401 1.00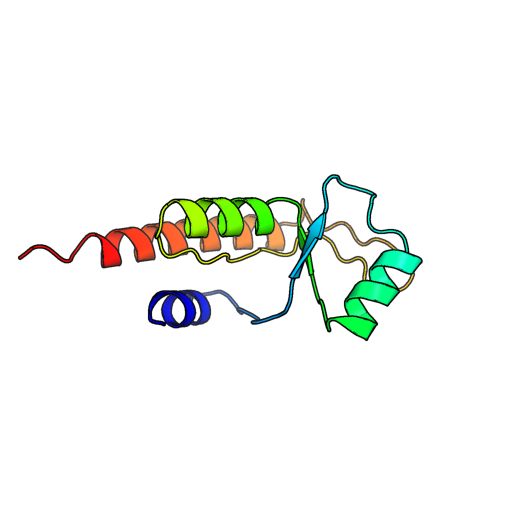 96.69 89 LEU A CA 1
ATOM 657 C C . LEU A 1 89 ? 11.941 8.373 -1.775 1.00 96.69 89 LEU A C 1
ATOM 659 O O . LEU A 1 89 ? 11.591 8.357 -0.595 1.00 96.69 89 LEU A O 1
ATOM 663 N N . GLU A 1 90 ? 11.786 9.435 -2.571 1.00 96.44 90 GLU A N 1
ATOM 664 C CA . GLU A 1 90 ? 11.171 10.686 -2.121 1.00 96.44 90 GLU A CA 1
ATOM 665 C C . GLU A 1 90 ? 9.690 10.485 -1.784 1.00 96.44 90 GLU A C 1
ATOM 667 O O . GLU A 1 90 ? 9.258 10.836 -0.694 1.00 96.44 90 GLU A O 1
ATOM 672 N N . THR A 1 91 ? 8.931 9.804 -2.652 1.00 95.94 91 THR A N 1
ATOM 673 C CA . THR A 1 91 ? 7.508 9.496 -2.403 1.00 95.94 91 THR A CA 1
ATOM 674 C C . THR A 1 91 ? 7.319 8.762 -1.076 1.00 95.94 91 THR A C 1
ATOM 676 O O . THR A 1 91 ? 6.430 9.104 -0.300 1.00 95.94 91 THR A O 1
ATOM 679 N N . ARG A 1 92 ? 8.165 7.764 -0.785 1.00 95.56 92 ARG A N 1
ATOM 680 C CA . ARG A 1 92 ? 8.122 7.010 0.474 1.00 95.56 92 ARG A CA 1
ATOM 681 C C . ARG A 1 92 ? 8.403 7.906 1.682 1.00 95.56 92 ARG A C 1
ATOM 683 O O . ARG A 1 92 ? 7.740 7.753 2.705 1.00 95.56 92 ARG A O 1
ATOM 690 N N . LYS A 1 93 ? 9.370 8.821 1.567 1.00 96.25 93 LYS A N 1
ATOM 691 C CA . LYS A 1 93 ? 9.705 9.785 2.621 1.00 96.25 93 LYS A CA 1
ATOM 692 C C . LYS A 1 93 ? 8.537 10.741 2.880 1.00 96.25 93 LYS A C 1
ATOM 694 O O . LYS A 1 93 ? 8.055 10.797 4.007 1.00 96.25 93 LYS A O 1
ATOM 699 N N . THR A 1 94 ? 8.025 11.399 1.838 1.00 96.00 94 THR A N 1
ATOM 700 C CA . THR A 1 94 ? 6.874 12.310 1.934 1.00 96.00 94 THR A CA 1
ATOM 701 C C . THR A 1 94 ? 5.643 11.604 2.501 1.00 96.00 94 THR A C 1
ATOM 703 O O . THR A 1 94 ? 4.939 12.160 3.340 1.00 96.00 94 THR A O 1
ATOM 706 N N . LEU A 1 95 ? 5.391 10.356 2.088 1.00 95.12 95 LEU A N 1
ATOM 707 C CA . LEU A 1 95 ? 4.275 9.564 2.598 1.00 95.12 95 LEU A CA 1
ATOM 708 C C . LEU A 1 95 ? 4.404 9.299 4.105 1.00 95.12 95 LEU A C 1
ATOM 710 O O . LEU A 1 95 ? 3.426 9.458 4.832 1.00 95.12 95 LEU A O 1
ATOM 714 N N . ALA A 1 96 ? 5.597 8.936 4.584 1.00 93.88 96 ALA A N 1
ATOM 715 C CA . ALA A 1 96 ? 5.842 8.715 6.008 1.00 93.88 96 ALA A CA 1
ATOM 716 C C . ALA A 1 96 ? 5.651 10.001 6.834 1.00 93.88 96 ALA A C 1
ATOM 718 O O . ALA A 1 96 ? 5.006 9.965 7.882 1.00 93.88 96 ALA A O 1
ATOM 719 N N . GLU A 1 97 ? 6.150 11.137 6.340 1.00 95.12 97 GLU A N 1
ATOM 720 C CA . GLU A 1 97 ? 5.964 12.453 6.970 1.00 95.12 97 GLU A CA 1
ATOM 721 C C . GLU A 1 97 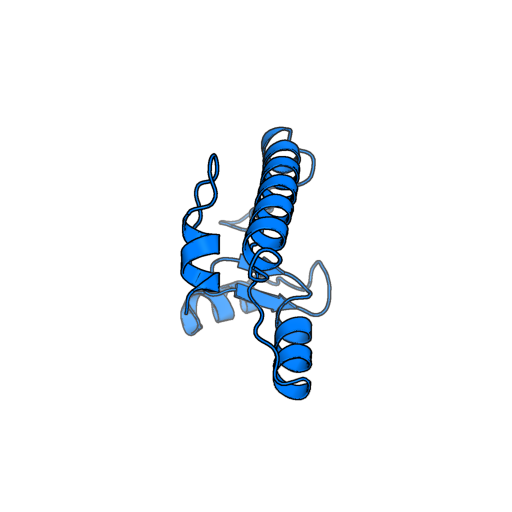? 4.477 12.831 7.053 1.00 95.12 97 GLU A C 1
ATOM 723 O O . GLU A 1 97 ? 3.985 13.218 8.114 1.00 95.12 97 GLU A O 1
ATOM 728 N N . CYS A 1 98 ? 3.740 12.637 5.957 1.00 92.94 98 CYS A N 1
ATOM 729 C CA . CYS A 1 98 ? 2.303 12.876 5.884 1.00 92.94 98 CYS A CA 1
ATOM 730 C C . CYS A 1 98 ? 1.507 12.016 6.876 1.00 92.94 98 CYS A C 1
ATOM 732 O O . CYS A 1 98 ? 0.630 12.528 7.570 1.00 92.94 98 CYS A O 1
ATOM 734 N N . ILE A 1 99 ? 1.812 10.716 6.961 1.00 89.50 99 ILE A N 1
ATOM 735 C CA . ILE A 1 99 ? 1.156 9.806 7.910 1.00 89.50 99 ILE A CA 1
ATOM 736 C C . ILE A 1 99 ? 1.458 10.236 9.348 1.00 89.50 99 ILE A C 1
ATOM 738 O O . ILE A 1 99 ? 0.538 10.303 10.160 1.00 89.50 99 ILE A O 1
ATOM 742 N N . GLY A 1 100 ? 2.709 10.592 9.656 1.00 90.25 100 GLY A N 1
ATOM 743 C CA . GLY A 1 100 ? 3.084 11.100 10.976 1.00 90.25 100 GLY A CA 1
ATOM 744 C C . GLY A 1 100 ? 2.286 12.345 11.372 1.00 90.25 100 GLY A C 1
ATOM 745 O O . GLY A 1 100 ? 1.712 12.388 12.461 1.00 90.25 100 GLY A O 1
ATOM 746 N N . ALA A 1 101 ? 2.175 13.319 10.464 1.00 89.50 101 ALA A N 1
ATOM 747 C CA . ALA A 1 101 ? 1.388 14.531 10.685 1.00 89.50 101 ALA A CA 1
ATOM 748 C C . ALA A 1 101 ? -0.111 14.233 10.878 1.00 89.50 101 ALA A C 1
ATOM 750 O O . ALA A 1 101 ? -0.740 14.788 11.780 1.00 89.50 101 ALA A O 1
ATOM 751 N N . LEU A 1 102 ? -0.682 13.320 10.080 1.00 85.94 102 LEU A N 1
ATOM 752 C CA . LEU A 1 102 ? -2.073 12.884 10.233 1.00 85.94 102 LEU A CA 1
ATOM 753 C C . LEU A 1 102 ? -2.324 12.225 11.592 1.00 85.94 102 LEU A C 1
ATOM 755 O O . LEU A 1 102 ? -3.312 12.546 12.250 1.00 85.94 102 LEU A O 1
ATOM 759 N N . MET A 1 103 ? -1.437 11.327 12.028 1.00 83.88 103 MET A N 1
ATOM 760 C CA . MET A 1 103 ? -1.581 10.651 13.319 1.00 83.88 103 MET A CA 1
ATOM 761 C C . MET A 1 103 ? -1.489 11.636 14.487 1.00 83.88 103 MET A C 1
ATOM 763 O O . MET A 1 103 ? -2.270 11.522 15.427 1.00 83.88 103 MET A O 1
ATOM 767 N N . GLN A 1 104 ? -0.605 12.636 14.416 1.00 85.38 104 GLN A N 1
ATOM 768 C CA . GLN A 1 104 ? -0.516 13.697 15.427 1.00 85.38 104 GLN A CA 1
ATOM 769 C C . GLN A 1 104 ? -1.782 14.562 15.465 1.00 85.38 104 GLN A C 1
ATOM 771 O O . GLN A 1 104 ? -2.322 14.819 16.540 1.00 85.38 104 GLN A O 1
ATOM 776 N N . ALA A 1 105 ? -2.300 14.956 14.298 1.00 81.25 105 ALA A N 1
ATOM 777 C CA . ALA A 1 105 ? -3.539 15.725 14.199 1.00 81.25 105 ALA A CA 1
ATOM 778 C C . ALA A 1 105 ? -4.756 14.948 14.732 1.00 81.25 105 ALA A C 1
ATOM 780 O O . ALA A 1 105 ? -5.668 15.550 15.286 1.00 81.25 105 ALA A O 1
ATOM 781 N N . GLN A 1 106 ? -4.769 13.617 14.595 1.00 71.81 106 GLN A N 1
ATOM 782 C CA . GLN A 1 106 ? -5.827 12.761 15.143 1.00 71.81 106 GLN A CA 1
ATOM 783 C C . GLN A 1 106 ? -5.645 12.420 16.630 1.00 71.81 106 GLN A C 1
ATOM 785 O O . GLN A 1 106 ? -6.635 12.174 17.321 1.00 71.81 106 GLN A O 1
ATOM 790 N N . GLN A 1 107 ? -4.409 12.413 17.137 1.00 63.75 107 GLN A N 1
ATOM 791 C CA . GLN A 1 107 ? -4.118 12.280 18.570 1.00 63.75 107 GLN A CA 1
ATOM 792 C C . GLN A 1 107 ? -4.487 13.552 19.350 1.00 63.75 107 GLN A C 1
ATOM 794 O O . GLN A 1 107 ? -4.849 13.461 20.523 1.00 63.75 107 GLN A O 1
ATOM 799 N N . TRP A 1 108 ? -4.492 14.723 18.702 1.00 43.00 108 TRP A N 1
ATOM 800 C CA . TRP A 1 108 ? -5.076 15.952 19.246 1.00 43.00 108 TRP A CA 1
ATOM 801 C C . TRP A 1 108 ? -6.614 15.914 19.166 1.00 43.00 108 TRP A C 1
ATOM 803 O O . TRP A 1 108 ? -7.239 16.535 18.313 1.00 43.00 108 TRP A O 1
ATOM 813 N N . ASN A 1 109 ? 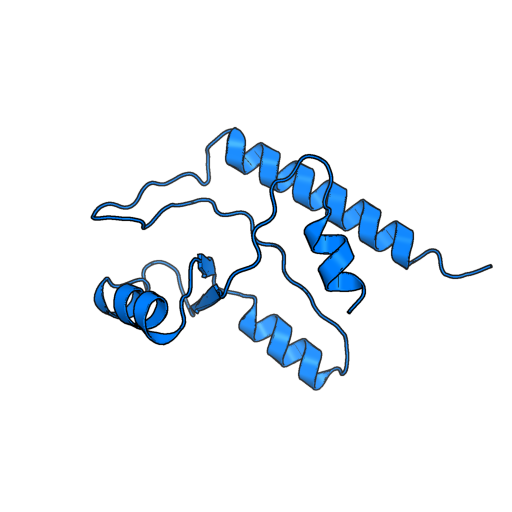-7.234 15.158 20.071 1.00 44.28 109 ASN A N 1
ATOM 814 C CA . ASN A 1 109 ? -8.667 15.243 20.392 1.00 44.28 109 ASN A CA 1
ATOM 815 C C . ASN A 1 109 ? -8.907 15.475 21.901 1.00 44.28 109 ASN A C 1
ATOM 817 O O . ASN A 1 109 ? -10.030 15.345 22.381 1.00 44.28 109 ASN A O 1
ATOM 821 N N . GLY A 1 110 ? -7.853 15.810 22.654 1.00 39.12 110 GLY A N 1
ATOM 822 C CA . GLY A 1 110 ? -7.927 16.179 24.067 1.00 39.12 110 GLY A CA 1
ATOM 823 C C . GLY A 1 110 ? -7.847 17.692 24.229 1.00 39.12 110 GLY A C 1
ATOM 824 O O . GLY A 1 110 ? -6.831 18.285 23.870 1.00 39.12 110 GLY A O 1
ATOM 825 N N . GLY A 1 111 ? -8.933 18.290 24.724 1.00 35.66 111 GLY A N 1
ATOM 826 C CA . GLY A 1 111 ? -8.907 19.621 25.336 1.00 35.66 111 GLY A CA 1
ATOM 827 C C . GLY A 1 111 ? -8.225 19.624 26.697 1.00 35.66 111 GLY A C 1
ATOM 828 O O . GLY A 1 111 ? -7.929 18.525 27.221 1.00 35.66 111 GLY A O 1
#

Foldseek 3Di:
DVVVVLLCCQPPDHADDFDEEADQDPPPPDVVVVCCCCVVVVHDYYYHPVVVVVVVCVVVVHDDDDGDQDAWDPPDDDIRGRCPPPVSVVVVVSVVVSVVVVVVVVVPPDD

Secondary structure (DSSP, 8-state):
-HHHHHHHT-TT------EEEE-SSTT---HHHHHHHHHHH-EEEEESSHHHHHHHHHHHT-----------B--SSS-B--TTSHHHHHHHHHHHHHHHHHHHHHH----

Sequence (111 aa):
AAVGAAVAALPGLVVHRTTVWTTDAVFRETPRRMAHFVDTYQARAVEMEVSALCAAAALLGVEVAAVLAVSDSLSGNRWRPGFATPRFLETRKTLAECIGALMQAQQWNGG

Radius of gyration: 15.93 Å; chains: 1; bounding box: 31×35×47 Å